Protein AF-A0A7X7D7T8-F1 (afdb_monomer)

Radius of gyration: 15.84 Å; Cα contacts (8 Å, |Δi|>4): 150; chains: 1; bounding box: 49×30×41 Å

Structure (mmCIF, N/CA/C/O backbone):
data_AF-A0A7X7D7T8-F1
#
_entry.id   AF-A0A7X7D7T8-F1
#
loop_
_atom_site.group_PDB
_atom_site.id
_atom_site.type_symbol
_atom_site.label_atom_id
_atom_site.label_alt_id
_atom_site.label_comp_id
_atom_site.label_asym_id
_atom_site.label_entity_id
_atom_site.label_seq_id
_atom_site.pdbx_PDB_ins_code
_atom_site.Cartn_x
_atom_site.Cartn_y
_atom_site.Cartn_z
_atom_site.occupancy
_atom_site.B_iso_or_equiv
_atom_site.auth_seq_id
_atom_site.auth_comp_id
_atom_site.auth_asym_id
_atom_site.auth_atom_id
_atom_site.pdbx_PDB_model_num
ATOM 1 N N . MET A 1 1 ? 5.388 -12.317 9.140 1.00 51.00 1 MET A N 1
ATOM 2 C CA . MET A 1 1 ? 4.675 -12.191 10.441 1.00 51.00 1 MET A CA 1
ATOM 3 C C . MET A 1 1 ? 3.149 -12.333 10.315 1.00 51.00 1 MET A C 1
ATOM 5 O O . MET A 1 1 ? 2.482 -12.326 11.343 1.00 51.00 1 MET A O 1
ATOM 9 N N . ALA A 1 2 ? 2.589 -12.523 9.112 1.00 53.97 2 ALA A N 1
ATOM 10 C CA . ALA A 1 2 ? 1.143 -12.452 8.877 1.00 53.97 2 ALA A CA 1
ATOM 11 C C . ALA A 1 2 ? 0.349 -13.768 9.001 1.00 53.97 2 ALA A C 1
ATOM 13 O O . ALA A 1 2 ? -0.873 -13.726 9.033 1.00 53.97 2 ALA A O 1
ATOM 14 N N . ALA A 1 3 ? 1.001 -14.929 9.143 1.00 56.28 3 ALA A N 1
ATOM 15 C CA . ALA A 1 3 ? 0.345 -16.248 9.106 1.00 56.28 3 ALA A CA 1
ATO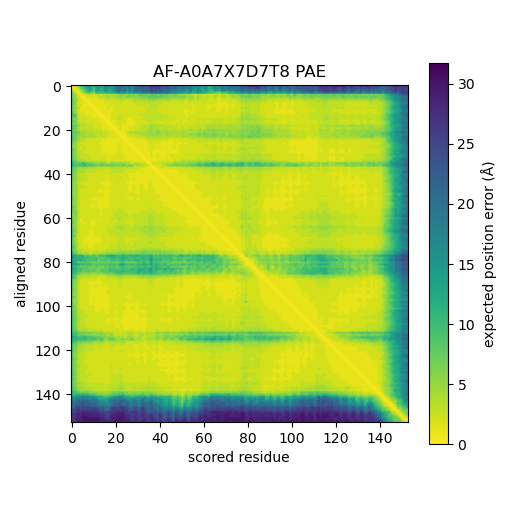M 16 C C . ALA A 1 3 ? -0.670 -16.542 10.243 1.00 56.28 3 ALA A C 1
ATOM 18 O O . ALA A 1 3 ? -1.194 -17.647 10.314 1.00 56.28 3 ALA A O 1
ATOM 19 N N . ALA A 1 4 ? -0.928 -15.585 11.139 1.00 76.81 4 ALA A N 1
ATOM 20 C CA . ALA A 1 4 ? -1.863 -15.711 12.259 1.00 76.81 4 ALA A CA 1
ATOM 21 C C . ALA A 1 4 ? -3.046 -14.724 12.185 1.00 76.81 4 ALA A C 1
ATOM 23 O O . ALA A 1 4 ? -3.731 -14.542 13.190 1.00 76.81 4 ALA A O 1
ATOM 24 N N . LEU A 1 5 ? -3.247 -14.046 11.050 1.00 88.81 5 LEU A N 1
ATOM 25 C CA . LEU A 1 5 ? -4.395 -13.165 10.824 1.00 88.81 5 LEU A CA 1
ATOM 26 C C . LEU A 1 5 ? -5.447 -13.883 9.972 1.00 88.81 5 LEU A C 1
ATOM 28 O O . LEU A 1 5 ? -5.113 -14.519 8.975 1.00 88.81 5 LEU A O 1
ATOM 32 N N . ASP A 1 6 ? -6.703 -13.765 10.390 1.00 86.44 6 ASP A N 1
ATOM 33 C CA . ASP A 1 6 ? -7.892 -14.287 9.714 1.00 86.44 6 ASP A CA 1
ATOM 34 C C . ASP A 1 6 ? -8.817 -13.089 9.426 1.00 86.44 6 ASP A C 1
ATOM 36 O O . ASP A 1 6 ? -8.968 -12.243 10.314 1.00 86.44 6 ASP A O 1
ATOM 40 N N . PRO A 1 7 ? -9.401 -12.947 8.220 1.00 92.75 7 PRO A N 1
ATOM 41 C CA . PRO A 1 7 ? -9.270 -13.802 7.031 1.00 92.75 7 PRO A CA 1
ATOM 42 C C . PRO A 1 7 ? -7.894 -13.753 6.355 1.00 92.75 7 PRO A C 1
ATOM 44 O O . PRO A 1 7 ? -7.117 -12.825 6.553 1.00 92.75 7 PRO A O 1
ATOM 47 N N . VAL A 1 8 ? -7.611 -14.723 5.474 1.00 93.19 8 VAL A N 1
ATOM 48 C CA . VAL A 1 8 ? -6.364 -14.774 4.674 1.00 93.19 8 VAL A CA 1
ATOM 49 C C . VAL A 1 8 ? -6.087 -13.448 3.961 1.00 93.19 8 VAL A C 1
ATOM 51 O O . VAL A 1 8 ? -4.949 -12.989 3.942 1.00 93.19 8 VAL A O 1
ATOM 54 N N . ARG A 1 9 ? -7.128 -12.786 3.441 1.00 94.56 9 ARG A N 1
ATOM 55 C CA . ARG A 1 9 ? -6.993 -11.485 2.778 1.00 94.56 9 ARG A CA 1
ATOM 56 C C . ARG A 1 9 ? -6.387 -10.415 3.693 1.00 94.56 9 ARG A C 1
ATOM 58 O O . ARG A 1 9 ? -5.565 -9.623 3.243 1.00 94.56 9 ARG A O 1
ATOM 65 N N . LEU A 1 10 ? -6.722 -10.425 4.982 1.00 95.75 10 LEU A N 1
ATOM 66 C CA . LEU A 1 10 ? -6.111 -9.531 5.964 1.00 95.75 10 LEU A CA 1
ATOM 67 C C . LEU A 1 10 ? -4.610 -9.812 6.107 1.00 95.75 10 LEU A C 1
ATOM 69 O O . LEU A 1 10 ? -3.803 -8.884 6.100 1.00 95.75 10 LEU A O 1
ATOM 73 N N . ALA A 1 11 ? -4.222 -11.087 6.191 1.00 94.69 11 ALA A N 1
ATOM 74 C CA . ALA A 1 11 ? -2.814 -11.473 6.244 1.00 94.69 11 ALA A CA 1
ATOM 75 C C . ALA A 1 11 ? -2.040 -10.998 4.999 1.00 94.69 11 ALA A C 1
ATOM 77 O O . ALA A 1 11 ? -0.916 -10.516 5.122 1.00 94.69 11 ALA A O 1
ATOM 78 N N . GLU A 1 12 ? -2.650 -11.082 3.815 1.00 94.50 12 GLU A N 1
ATOM 79 C CA . GLU A 1 12 ? -2.055 -10.607 2.562 1.00 94.50 12 GLU A CA 1
ATOM 80 C C . GLU A 1 12 ? -1.822 -9.091 2.547 1.00 94.50 12 GLU A C 1
ATOM 82 O O . GLU A 1 12 ? -0.753 -8.647 2.132 1.00 94.50 12 GLU A O 1
ATOM 87 N N . LEU A 1 13 ? -2.793 -8.297 3.009 1.00 95.25 13 LEU A N 1
ATOM 88 C CA . LEU A 1 13 ? -2.672 -6.834 3.041 1.00 95.25 13 LEU A CA 1
ATOM 89 C C . LEU A 1 13 ? -1.646 -6.341 4.070 1.00 95.25 13 LEU A C 1
ATOM 91 O O . LEU A 1 13 ? -1.084 -5.257 3.902 1.00 95.25 13 LEU A O 1
ATOM 95 N N . VAL A 1 14 ? -1.396 -7.128 5.121 1.00 94.06 14 VAL A N 1
ATOM 96 C CA . VAL A 1 14 ? -0.385 -6.835 6.148 1.00 94.06 14 VAL A CA 1
ATOM 97 C C . VAL A 1 14 ? 1.018 -7.281 5.718 1.00 94.06 14 VAL A C 1
ATOM 99 O O . VAL A 1 14 ? 1.994 -6.652 6.117 1.00 94.06 14 VAL A O 1
ATOM 102 N N . ASP A 1 15 ? 1.143 -8.332 4.901 1.00 93.81 15 ASP A N 1
ATOM 103 C CA . ASP A 1 15 ? 2.419 -8.831 4.346 1.00 93.81 15 ASP A CA 1
ATOM 104 C C . ASP A 1 15 ? 2.636 -8.381 2.896 1.00 93.81 15 ASP A C 1
ATOM 106 O O . ASP A 1 15 ? 3.021 -9.154 2.010 1.00 93.81 15 ASP A O 1
ATOM 110 N N . LEU A 1 16 ? 2.326 -7.111 2.645 1.00 93.19 16 LEU A N 1
ATOM 111 C CA . LEU A 1 16 ? 2.186 -6.555 1.309 1.00 93.19 16 LEU A CA 1
ATOM 112 C C . LEU A 1 16 ? 3.453 -6.758 0.476 1.00 93.19 16 LEU A C 1
ATOM 114 O O . LEU A 1 16 ? 3.385 -7.145 -0.691 1.00 93.19 16 LEU A O 1
ATOM 118 N N . ALA A 1 17 ? 4.626 -6.531 1.052 1.00 95.88 17 ALA A N 1
ATOM 119 C CA . ALA A 1 17 ? 5.853 -6.529 0.277 1.00 95.88 17 ALA A CA 1
ATOM 120 C C . ALA A 1 17 ? 6.417 -7.926 -0.016 1.00 95.88 17 ALA A C 1
ATOM 122 O O . ALA A 1 17 ? 6.960 -8.127 -1.106 1.00 95.88 17 ALA A O 1
ATOM 123 N N . GLU A 1 18 ? 6.310 -8.870 0.931 1.00 95.62 18 GLU A N 1
ATOM 124 C CA . GLU A 1 18 ? 6.914 -10.206 0.806 1.00 95.62 18 GLU A CA 1
ATOM 125 C C . GLU A 1 18 ? 5.965 -11.294 0.313 1.00 95.62 18 GLU A C 1
ATOM 127 O O . GLU A 1 18 ? 6.458 -12.307 -0.191 1.00 95.62 18 GLU A O 1
ATOM 132 N N . ARG A 1 19 ? 4.634 -11.127 0.408 1.00 93.38 19 ARG A N 1
ATOM 133 C CA . ARG A 1 19 ? 3.736 -12.211 -0.010 1.00 93.38 19 ARG A CA 1
ATOM 134 C C . ARG A 1 19 ? 3.987 -12.601 -1.478 1.00 93.38 19 ARG A C 1
ATOM 136 O O . ARG A 1 19 ? 4.099 -11.708 -2.335 1.00 93.38 19 ARG A O 1
ATOM 143 N N . PRO A 1 20 ? 4.038 -13.907 -1.792 1.00 93.62 20 PRO A N 1
ATOM 144 C CA . PRO A 1 20 ? 4.125 -14.370 -3.168 1.00 93.62 20 PRO A CA 1
ATOM 145 C C . PRO A 1 20 ? 2.918 -13.911 -3.995 1.00 93.62 20 PRO A C 1
ATOM 147 O O . PRO A 1 20 ? 1.783 -13.906 -3.513 1.00 93.62 20 PRO A O 1
ATOM 150 N N . ARG A 1 21 ? 3.176 -13.536 -5.247 1.00 93.19 21 ARG A N 1
ATOM 151 C CA . ARG A 1 21 ? 2.181 -13.177 -6.265 1.00 93.19 21 ARG A CA 1
ATOM 152 C C . ARG A 1 21 ? 2.397 -14.051 -7.507 1.00 93.19 21 ARG A C 1
ATOM 154 O O . ARG A 1 21 ? 2.583 -15.260 -7.377 1.00 93.19 21 ARG A O 1
ATOM 161 N N . VAL A 1 22 ? 2.371 -13.449 -8.697 1.00 92.69 22 VAL A N 1
ATOM 162 C CA . VAL A 1 22 ? 2.563 -14.114 -9.994 1.00 92.69 22 VAL A CA 1
ATOM 163 C C . VAL A 1 22 ? 3.904 -14.848 -10.019 1.00 92.69 22 VAL A C 1
ATOM 165 O O . VAL A 1 22 ? 4.931 -14.271 -9.670 1.00 92.69 22 VAL A O 1
ATOM 168 N N . ASP A 1 23 ? 3.881 -16.134 -10.373 1.00 91.94 23 ASP A N 1
ATOM 169 C CA . ASP A 1 23 ? 5.054 -17.018 -10.454 1.00 91.94 23 ASP A CA 1
ATOM 170 C C . ASP A 1 23 ? 5.979 -16.983 -9.224 1.00 91.94 23 ASP A C 1
ATOM 172 O O . ASP A 1 23 ? 7.197 -17.130 -9.321 1.00 91.94 23 ASP A O 1
ATOM 176 N N . GLY A 1 24 ? 5.398 -16.770 -8.039 1.00 93.25 24 GLY A N 1
ATOM 177 C CA . GLY A 1 24 ? 6.135 -16.717 -6.777 1.00 93.25 24 GLY A CA 1
ATOM 178 C C . GLY A 1 24 ? 6.896 -15.410 -6.532 1.00 93.25 24 GLY A C 1
ATOM 179 O O . GLY A 1 24 ? 7.576 -15.294 -5.513 1.00 93.25 24 GLY A O 1
ATOM 180 N N . TRP A 1 25 ? 6.772 -14.411 -7.410 1.00 96.75 25 TRP A N 1
ATOM 181 C CA . TRP A 1 25 ? 7.380 -13.098 -7.214 1.00 96.75 25 TRP A CA 1
ATOM 182 C C . TRP A 1 25 ? 6.682 -12.335 -6.094 1.00 96.75 25 TRP A C 1
ATOM 184 O O . TRP A 1 25 ? 5.465 -12.164 -6.110 1.00 96.75 25 TRP A O 1
ATOM 194 N N . SER A 1 26 ? 7.453 -11.829 -5.134 1.00 97.56 26 SER A N 1
ATOM 195 C CA . SER A 1 26 ? 6.964 -10.819 -4.197 1.00 97.56 26 SER A CA 1
ATOM 196 C C . SER A 1 26 ? 7.031 -9.426 -4.826 1.00 97.56 26 SER A C 1
ATOM 198 O O . SER A 1 26 ? 7.784 -9.197 -5.779 1.00 97.56 26 SER A O 1
ATOM 200 N N . LEU A 1 27 ? 6.277 -8.467 -4.280 1.00 97.56 27 LEU A N 1
ATOM 201 C CA . LEU A 1 27 ? 6.354 -7.078 -4.737 1.00 97.56 27 LEU A CA 1
ATOM 202 C C . LEU A 1 27 ? 7.765 -6.516 -4.537 1.00 97.56 27 LEU A C 1
ATOM 204 O O . LEU A 1 27 ? 8.290 -5.839 -5.416 1.00 97.56 27 LEU A O 1
ATOM 208 N N . ARG A 1 28 ? 8.430 -6.853 -3.427 1.00 97.69 28 ARG A N 1
ATOM 209 C CA . ARG A 1 28 ? 9.817 -6.439 -3.188 1.00 97.69 28 ARG A CA 1
ATOM 210 C C . ARG A 1 28 ? 10.768 -6.990 -4.250 1.00 97.69 28 ARG A C 1
ATOM 212 O O . ARG A 1 28 ? 11.552 -6.222 -4.804 1.00 97.69 28 ARG A O 1
ATOM 219 N N . ALA A 1 29 ? 10.676 -8.280 -4.577 1.00 97.12 29 ALA A N 1
ATOM 220 C CA . ALA A 1 29 ? 11.502 -8.882 -5.624 1.00 97.12 29 ALA A CA 1
ATOM 221 C C . ALA A 1 29 ? 11.244 -8.233 -6.995 1.00 97.12 29 ALA A C 1
ATOM 223 O O . ALA A 1 29 ? 12.186 -7.903 -7.720 1.00 97.12 29 ALA A O 1
ATOM 224 N N . ALA A 1 30 ? 9.974 -7.991 -7.323 1.00 97.31 30 ALA A N 1
ATOM 225 C CA . ALA A 1 30 ? 9.579 -7.348 -8.567 1.00 97.31 30 ALA A CA 1
ATOM 226 C C . ALA A 1 30 ? 10.097 -5.900 -8.650 1.00 97.31 30 ALA A C 1
ATOM 228 O O . ALA A 1 30 ? 10.665 -5.504 -9.669 1.00 97.31 30 ALA A O 1
ATOM 229 N N . LEU A 1 31 ? 10.025 -5.142 -7.549 1.00 97.62 31 LEU A N 1
ATOM 230 C CA . LEU A 1 31 ? 10.573 -3.787 -7.464 1.00 97.62 31 LEU A CA 1
ATOM 231 C C . LEU A 1 31 ? 12.096 -3.752 -7.583 1.00 97.62 31 LEU A C 1
ATOM 233 O O . LEU A 1 31 ? 12.625 -2.835 -8.206 1.00 97.62 31 LEU A O 1
ATOM 237 N N . CYS A 1 32 ? 12.816 -4.755 -7.072 1.00 96.38 32 CYS A N 1
ATOM 238 C CA . CYS A 1 32 ? 14.261 -4.860 -7.297 1.00 96.38 32 CYS A CA 1
ATOM 239 C C . CYS A 1 32 ? 14.607 -4.983 -8.788 1.00 96.38 32 CYS A C 1
ATOM 241 O O . CYS A 1 32 ? 15.600 -4.408 -9.234 1.00 96.38 32 CYS A O 1
ATOM 243 N N . ARG A 1 33 ? 13.792 -5.708 -9.564 1.00 95.69 33 ARG A N 1
ATOM 244 C CA . ARG A 1 33 ? 13.960 -5.809 -11.021 1.00 95.69 33 ARG A CA 1
ATOM 245 C C . ARG A 1 33 ? 13.536 -4.521 -11.731 1.00 95.69 33 ARG A C 1
ATOM 247 O O . ARG A 1 33 ? 14.237 -4.074 -12.633 1.00 95.69 33 ARG A O 1
ATOM 254 N N . TYR A 1 34 ? 12.435 -3.910 -11.303 1.00 96.75 34 TYR A N 1
ATOM 255 C CA . TYR A 1 34 ? 11.930 -2.641 -11.834 1.00 96.75 34 TYR A CA 1
ATOM 256 C C . TYR A 1 34 ? 12.889 -1.460 -11.612 1.00 96.75 34 TYR A C 1
ATOM 258 O O . TYR A 1 34 ? 13.032 -0.601 -12.482 1.00 96.75 34 TYR A O 1
ATOM 266 N N . ALA A 1 35 ? 13.606 -1.441 -10.485 1.00 96.38 35 ALA A N 1
ATOM 267 C CA . ALA A 1 35 ? 14.502 -0.357 -10.081 1.00 96.38 35 ALA A CA 1
ATOM 268 C C . ALA A 1 35 ? 15.644 -0.059 -11.070 1.00 96.38 35 ALA A C 1
ATOM 270 O O . ALA A 1 35 ? 16.340 0.939 -10.915 1.00 96.38 35 ALA A O 1
ATOM 271 N N . GLN A 1 36 ? 15.866 -0.893 -12.088 1.00 91.56 36 GLN A N 1
ATOM 272 C CA . GLN A 1 36 ? 16.835 -0.638 -13.150 1.00 91.56 36 GLN A CA 1
ATOM 273 C C . GLN A 1 36 ? 16.077 -0.368 -14.457 1.00 91.56 36 GLN A C 1
ATOM 275 O O . GLN A 1 36 ? 15.611 -1.320 -15.089 1.00 91.56 36 GLN A O 1
ATOM 280 N N . PRO A 1 37 ? 15.921 0.901 -14.888 1.00 89.56 37 PRO A N 1
ATOM 281 C CA . PRO A 1 37 ? 16.641 2.121 -14.498 1.00 89.56 37 PRO A CA 1
ATOM 282 C C . PRO A 1 37 ? 15.882 3.077 -13.549 1.00 89.56 37 PRO A C 1
ATOM 284 O O . PRO A 1 37 ? 16.243 4.246 -13.507 1.00 89.56 37 PRO A O 1
ATOM 287 N N . GLN A 1 38 ? 14.834 2.639 -12.839 1.00 96.06 38 GLN A N 1
ATOM 288 C CA . GLN A 1 38 ? 13.944 3.512 -12.047 1.00 96.06 38 GLN A CA 1
ATOM 289 C C . GLN A 1 38 ? 14.135 3.413 -10.506 1.00 96.06 38 GLN A C 1
ATOM 291 O O . GLN A 1 38 ? 13.174 3.083 -9.797 1.00 96.06 38 GLN A O 1
ATOM 296 N N . PRO A 1 39 ? 15.333 3.650 -9.928 1.00 96.56 39 PRO A N 1
ATOM 297 C CA . PRO A 1 39 ? 15.566 3.402 -8.505 1.00 96.56 39 PRO A CA 1
ATOM 298 C C . PRO A 1 39 ? 14.804 4.372 -7.594 1.00 96.56 39 PRO A C 1
ATOM 300 O O . PRO A 1 39 ? 14.384 3.972 -6.509 1.00 96.56 39 PRO A O 1
ATOM 303 N N . GLU A 1 40 ? 14.573 5.614 -8.024 1.00 96.69 40 GLU A N 1
ATOM 304 C CA . GLU A 1 40 ? 13.827 6.610 -7.251 1.00 96.69 40 GLU A CA 1
ATOM 305 C C . GLU A 1 40 ? 12.360 6.200 -7.084 1.00 96.69 40 GLU A C 1
ATOM 307 O O . GLU A 1 40 ? 11.851 6.197 -5.963 1.00 96.69 40 GLU A O 1
ATOM 312 N N . ARG A 1 41 ? 11.704 5.768 -8.170 1.00 97.50 41 ARG A N 1
ATOM 313 C CA . ARG A 1 41 ? 10.310 5.291 -8.141 1.00 97.50 41 ARG A CA 1
ATOM 314 C C . ARG A 1 41 ? 10.151 4.056 -7.261 1.00 97.50 41 ARG A C 1
ATOM 316 O O . ARG A 1 41 ? 9.270 4.003 -6.408 1.00 97.50 41 ARG A O 1
ATOM 323 N N . ALA A 1 42 ? 11.049 3.081 -7.422 1.00 97.50 42 ALA A N 1
ATOM 324 C CA . ALA A 1 42 ? 11.056 1.889 -6.578 1.00 97.50 42 ALA A CA 1
ATOM 325 C C . ALA A 1 42 ? 11.254 2.251 -5.096 1.00 97.50 42 ALA A C 1
ATOM 327 O O . ALA A 1 42 ? 10.571 1.716 -4.222 1.00 97.50 42 ALA A O 1
ATOM 328 N N . GLY A 1 43 ? 12.172 3.179 -4.812 1.00 96.06 43 GLY A N 1
ATOM 329 C CA . GLY A 1 43 ? 12.451 3.662 -3.464 1.00 96.06 43 GLY A CA 1
ATOM 330 C C . GLY A 1 43 ? 11.268 4.391 -2.826 1.00 96.06 43 GLY A C 1
ATOM 331 O O . GLY A 1 43 ? 11.007 4.183 -1.638 1.00 96.06 43 GLY A O 1
ATOM 332 N N . ALA A 1 44 ? 10.536 5.199 -3.596 1.00 96.06 44 ALA A N 1
ATOM 333 C CA . ALA A 1 44 ? 9.344 5.900 -3.126 1.00 96.06 44 ALA A CA 1
ATOM 334 C C . ALA A 1 44 ? 8.263 4.904 -2.679 1.00 96.06 44 ALA A C 1
ATOM 336 O O . ALA A 1 44 ? 7.862 4.917 -1.512 1.00 96.06 44 ALA A O 1
ATOM 337 N N . LEU A 1 45 ? 7.896 3.955 -3.546 1.00 97.25 45 LEU A N 1
ATOM 338 C CA . LEU A 1 45 ? 6.884 2.947 -3.225 1.00 97.25 45 LEU A CA 1
ATOM 339 C C . LEU A 1 45 ? 7.302 2.053 -2.043 1.00 97.25 45 LEU A C 1
ATOM 341 O O . LEU A 1 45 ? 6.516 1.832 -1.123 1.00 97.25 45 LEU A O 1
ATOM 345 N N . LEU A 1 46 ? 8.563 1.602 -1.993 1.00 96.19 46 LEU A N 1
ATOM 346 C CA . LEU A 1 46 ? 9.084 0.827 -0.855 1.00 96.19 46 LEU A CA 1
ATOM 347 C C . LEU A 1 46 ? 9.063 1.608 0.464 1.00 96.19 46 LEU A C 1
ATOM 349 O O . LEU A 1 46 ? 8.982 1.010 1.536 1.00 96.19 46 LEU A O 1
ATOM 353 N N . SER A 1 47 ? 9.177 2.934 0.422 1.00 95.12 47 SER A N 1
ATOM 354 C CA . SER A 1 47 ? 9.086 3.769 1.623 1.00 95.12 47 SER A CA 1
ATOM 355 C C . SER A 1 47 ? 7.647 3.864 2.132 1.00 95.12 47 SER A C 1
ATOM 357 O O . SER A 1 47 ? 7.430 3.761 3.337 1.00 95.12 47 SER A O 1
ATOM 359 N N . LEU A 1 48 ? 6.661 3.971 1.236 1.00 95.94 48 LEU A N 1
ATOM 360 C CA . LEU A 1 48 ? 5.238 3.954 1.600 1.00 95.94 48 LEU A CA 1
ATOM 361 C C . LEU A 1 48 ? 4.831 2.614 2.216 1.00 95.94 48 LEU A C 1
ATOM 363 O O . LEU A 1 48 ? 4.260 2.582 3.303 1.00 95.94 48 LEU A O 1
ATOM 367 N N . ILE A 1 49 ? 5.217 1.513 1.571 1.00 96.19 49 ILE A N 1
ATOM 368 C CA . ILE A 1 49 ? 5.008 0.151 2.072 1.00 96.19 49 ILE A CA 1
ATOM 369 C C . ILE A 1 49 ? 5.564 0.002 3.494 1.00 96.19 49 ILE A C 1
ATOM 371 O O . ILE A 1 49 ? 4.869 -0.492 4.376 1.00 96.19 49 ILE A O 1
ATOM 375 N N . ARG A 1 50 ? 6.791 0.476 3.750 1.00 94.56 50 ARG A N 1
ATOM 376 C CA . ARG A 1 50 ? 7.404 0.412 5.087 1.00 94.56 50 ARG A CA 1
ATOM 377 C C . ARG A 1 50 ? 6.632 1.213 6.134 1.00 94.56 50 ARG A C 1
ATOM 379 O O . ARG A 1 50 ? 6.482 0.724 7.250 1.00 94.56 50 ARG A O 1
ATOM 386 N N . ARG A 1 51 ? 6.129 2.408 5.793 1.00 94.81 51 ARG A N 1
ATOM 387 C CA . ARG A 1 51 ? 5.263 3.203 6.690 1.00 94.81 51 ARG A CA 1
ATOM 388 C C . ARG A 1 51 ? 4.011 2.408 7.067 1.00 94.81 51 ARG A C 1
ATOM 390 O O . ARG A 1 51 ? 3.715 2.276 8.249 1.00 94.81 51 ARG A O 1
ATOM 397 N N . ILE A 1 52 ? 3.336 1.831 6.073 1.00 95.88 52 ILE A N 1
ATOM 398 C CA . ILE A 1 52 ? 2.109 1.044 6.253 1.00 95.88 52 ILE A CA 1
ATOM 399 C C . ILE A 1 52 ? 2.368 -0.201 7.114 1.00 95.88 52 ILE A C 1
ATOM 401 O O . ILE A 1 52 ? 1.710 -0.393 8.137 1.00 95.88 52 ILE A O 1
ATOM 405 N N . GLU A 1 53 ? 3.357 -1.022 6.747 1.00 95.31 53 GLU A N 1
ATOM 406 C CA . GLU A 1 53 ? 3.703 -2.253 7.470 1.00 95.31 53 GLU A CA 1
ATOM 407 C C . GLU A 1 53 ? 4.121 -1.95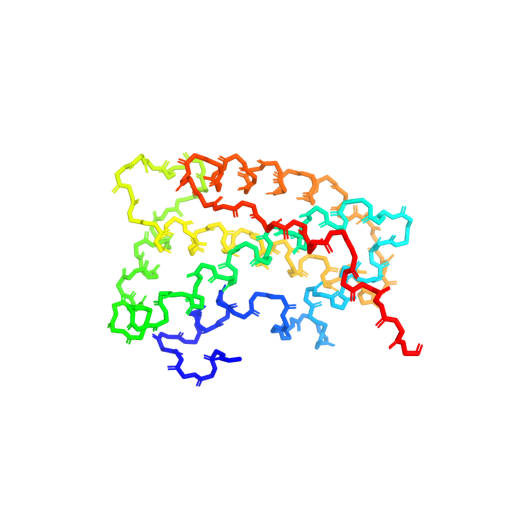4 8.921 1.00 95.31 53 GLU A C 1
ATOM 409 O O . GLU A 1 53 ? 3.736 -2.680 9.842 1.00 95.31 53 GLU A O 1
ATOM 414 N N . ALA A 1 54 ? 4.849 -0.855 9.158 1.00 94.00 54 ALA A N 1
ATOM 415 C CA . ALA A 1 54 ? 5.198 -0.414 10.506 1.00 94.00 54 ALA A CA 1
ATOM 416 C C . ALA A 1 54 ? 3.958 -0.028 11.327 1.00 94.00 54 ALA A C 1
ATOM 418 O O . ALA A 1 54 ? 3.870 -0.395 12.502 1.00 94.00 54 ALA A O 1
ATOM 419 N N . THR A 1 55 ? 2.988 0.671 10.733 1.00 95.56 55 THR A N 1
ATOM 420 C CA . THR A 1 55 ? 1.737 1.012 11.421 1.00 95.56 55 THR A CA 1
ATOM 421 C C . THR A 1 55 ? 0.890 -0.226 11.707 1.00 95.56 55 THR A C 1
ATOM 423 O O . THR A 1 55 ? 0.371 -0.353 12.816 1.00 95.56 55 THR A O 1
ATOM 426 N N . PHE A 1 56 ? 0.802 -1.195 10.792 1.00 95.69 56 PHE A N 1
ATOM 427 C CA . PHE A 1 56 ? 0.139 -2.469 11.091 1.00 95.69 56 PHE A CA 1
ATOM 428 C C . PHE A 1 56 ? 0.832 -3.234 12.218 1.00 95.69 56 PHE A C 1
ATOM 430 O O . PHE A 1 56 ? 0.163 -3.746 13.115 1.00 95.69 56 PHE A O 1
ATOM 437 N N . ALA A 1 57 ? 2.166 -3.275 12.227 1.00 93.44 57 ALA A N 1
ATOM 438 C CA . ALA A 1 57 ? 2.920 -3.939 13.284 1.00 93.44 57 ALA A CA 1
ATOM 439 C C . ALA A 1 57 ? 2.647 -3.327 14.671 1.00 93.44 57 ALA A C 1
ATOM 441 O O . ALA A 1 57 ? 2.531 -4.064 15.651 1.00 93.44 57 ALA A O 1
ATOM 442 N N . GLN A 1 58 ? 2.492 -2.001 14.754 1.00 95.12 58 GLN A N 1
ATOM 443 C CA . GLN A 1 58 ? 2.139 -1.296 15.994 1.00 95.12 58 GLN A CA 1
ATOM 444 C C . GLN A 1 58 ? 0.722 -1.626 16.487 1.00 95.12 58 GLN A C 1
ATOM 446 O O . GLN A 1 58 ? 0.486 -1.625 17.693 1.00 95.12 58 GLN A O 1
ATOM 451 N N . ASN A 1 59 ? -0.196 -1.960 15.577 1.00 95.69 59 ASN A N 1
ATOM 452 C CA . ASN A 1 59 ? -1.611 -2.207 15.870 1.00 95.69 59 ASN A CA 1
ATOM 453 C C . ASN A 1 59 ? -2.005 -3.690 15.734 1.00 95.69 59 ASN A C 1
ATOM 455 O O . ASN A 1 59 ? -3.174 -4.032 15.570 1.00 95.69 59 ASN A O 1
ATOM 459 N N . LEU A 1 60 ? -1.037 -4.608 15.826 1.00 94.31 60 LEU A N 1
ATOM 460 C CA . LEU A 1 60 ? -1.259 -6.034 15.568 1.00 94.31 60 LEU A CA 1
ATOM 461 C C . LEU A 1 60 ? -2.294 -6.686 16.503 1.00 94.31 60 LEU A C 1
ATOM 463 O O . LEU A 1 60 ? -2.939 -7.657 16.117 1.00 94.31 60 LEU A O 1
ATOM 467 N N . ALA A 1 61 ? -2.442 -6.191 17.734 1.00 94.94 61 ALA A N 1
ATOM 468 C CA . ALA A 1 61 ? -3.448 -6.700 18.667 1.00 94.94 61 ALA A CA 1
ATOM 469 C C . ALA A 1 61 ? -4.879 -6.389 18.194 1.00 94.94 61 ALA A C 1
ATOM 471 O O . ALA A 1 61 ? -5.724 -7.279 18.207 1.00 94.94 61 ALA A O 1
ATOM 472 N N . GLU A 1 62 ? -5.116 -5.165 17.720 1.00 96.06 62 GLU A N 1
ATOM 473 C CA . GLU A 1 62 ? -6.400 -4.734 17.159 1.00 96.06 62 GLU A CA 1
ATOM 474 C C . GLU A 1 62 ? -6.697 -5.480 15.857 1.00 96.06 62 GLU A C 1
ATOM 476 O O . GLU A 1 62 ? -7.767 -6.057 15.714 1.00 96.06 62 GLU A O 1
ATOM 481 N N . LEU A 1 63 ? -5.705 -5.622 14.968 1.00 95.69 63 LEU A N 1
ATOM 482 C CA . LEU A 1 63 ? -5.841 -6.418 13.740 1.00 95.69 63 LEU A CA 1
ATOM 483 C C . LEU A 1 63 ? -6.223 -7.883 14.006 1.00 95.69 63 LEU A C 1
ATOM 485 O O . LEU A 1 63 ? -6.885 -8.500 13.181 1.00 95.69 63 LEU A O 1
ATOM 489 N N . ARG A 1 64 ? -5.809 -8.463 15.138 1.00 94.62 64 ARG A N 1
ATOM 490 C CA . ARG A 1 64 ? -6.190 -9.835 15.519 1.00 94.62 64 ARG A CA 1
ATOM 491 C C . ARG A 1 64 ? -7.598 -9.931 16.093 1.00 94.62 64 ARG A C 1
ATOM 493 O O . ARG A 1 64 ? -8.215 -10.980 15.953 1.00 94.62 64 ARG A O 1
ATOM 500 N N . SER A 1 65 ? -8.053 -8.893 16.788 1.00 95.19 65 SER A N 1
ATOM 501 C CA . SER A 1 65 ? -9.373 -8.859 17.424 1.00 95.19 65 SER A CA 1
ATOM 502 C C . SER A 1 65 ? -10.453 -8.473 16.419 1.00 95.19 65 SER A C 1
ATOM 504 O O . SER A 1 65 ? -11.415 -9.209 16.221 1.00 95.19 65 SER A O 1
ATOM 506 N N . ASP A 1 66 ? -10.243 -7.343 15.749 1.00 96.75 66 ASP A N 1
ATOM 507 C CA . ASP A 1 66 ? -11.273 -6.616 15.005 1.00 96.75 66 ASP A CA 1
ATOM 508 C C . ASP A 1 66 ? -11.002 -6.649 13.489 1.00 96.75 66 ASP A C 1
ATOM 510 O O . ASP A 1 66 ? -11.753 -6.099 12.685 1.00 96.75 66 ASP A O 1
ATOM 514 N N . GLY A 1 67 ? -9.927 -7.331 13.079 1.00 95.38 67 GLY A N 1
ATOM 515 C CA . GLY A 1 67 ? -9.446 -7.429 11.703 1.00 95.38 67 GLY A CA 1
ATOM 516 C C . GLY A 1 67 ? -10.505 -7.764 10.651 1.00 95.38 67 GLY A C 1
ATOM 517 O O . GLY A 1 67 ? -10.549 -7.062 9.642 1.00 95.38 67 GLY A O 1
ATOM 518 N N . PRO A 1 68 ? -11.368 -8.781 10.846 1.00 96.12 68 PRO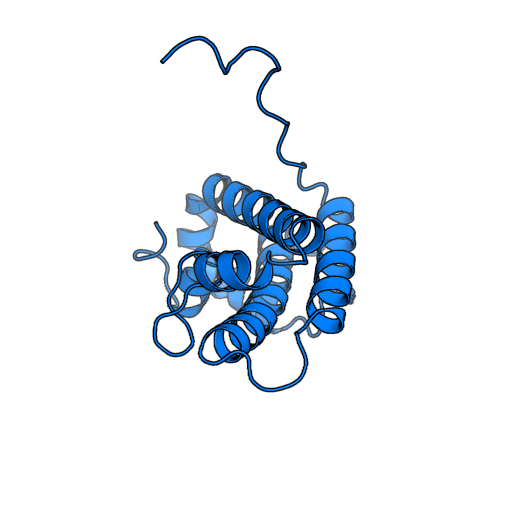 A N 1
ATOM 519 C CA . PRO A 1 68 ? -12.425 -9.100 9.886 1.00 96.12 68 PRO A CA 1
ATOM 520 C C . PRO A 1 68 ? -13.397 -7.937 9.634 1.00 96.12 68 PRO A C 1
ATOM 522 O O . PRO A 1 68 ? -13.748 -7.665 8.486 1.00 96.12 68 PRO A O 1
ATOM 525 N N . ASP A 1 69 ? -13.801 -7.218 10.685 1.00 97.12 69 ASP A N 1
ATOM 526 C CA . ASP A 1 69 ? -14.727 -6.087 10.572 1.00 97.12 69 ASP A CA 1
ATOM 527 C C . ASP A 1 69 ? -14.053 -4.845 9.987 1.00 97.12 69 ASP A C 1
ATOM 529 O O . ASP A 1 69 ? -14.679 -4.107 9.219 1.00 97.12 69 ASP A O 1
ATOM 533 N N . LEU A 1 70 ? -12.783 -4.612 10.328 1.00 96.50 70 LEU A N 1
ATOM 534 C CA . LEU A 1 70 ? -11.964 -3.557 9.730 1.00 96.50 70 LEU A CA 1
ATOM 535 C C . LEU A 1 70 ? -11.758 -3.808 8.231 1.00 96.50 70 LEU A C 1
ATOM 537 O O . LEU A 1 70 ? -11.916 -2.889 7.429 1.00 96.50 70 LEU A O 1
ATOM 541 N N . LEU A 1 71 ? -11.470 -5.055 7.847 1.00 96.50 71 LEU A N 1
ATOM 542 C CA . LEU A 1 71 ? -11.293 -5.440 6.450 1.00 96.50 71 LEU A CA 1
ATOM 543 C C . LEU A 1 71 ? -12.578 -5.236 5.653 1.00 96.50 71 LEU A C 1
ATOM 545 O O . LEU A 1 71 ? -12.534 -4.614 4.599 1.00 96.50 71 LEU A O 1
ATOM 549 N N . ARG A 1 72 ? -13.723 -5.698 6.167 1.00 96.00 72 ARG A N 1
ATOM 550 C CA . ARG A 1 72 ? -15.013 -5.517 5.491 1.00 96.00 72 ARG A CA 1
ATOM 551 C C . ARG A 1 72 ? -15.309 -4.037 5.233 1.00 96.00 72 ARG A C 1
ATOM 553 O O . ARG A 1 72 ? -15.718 -3.675 4.140 1.00 96.00 72 ARG A O 1
ATOM 560 N N . GLN A 1 73 ? -15.067 -3.176 6.223 1.00 95.12 73 GLN A N 1
ATOM 561 C CA . GLN A 1 73 ? -15.227 -1.727 6.054 1.00 95.12 73 GLN A CA 1
ATOM 562 C C . GLN A 1 73 ? -14.272 -1.154 5.005 1.00 95.12 73 GLN A C 1
ATOM 564 O O . GLN A 1 73 ? -14.652 -0.245 4.276 1.00 95.12 73 GLN A O 1
ATOM 569 N N . ALA A 1 74 ? -13.044 -1.668 4.925 1.00 94.56 74 ALA A N 1
ATOM 570 C CA . ALA A 1 74 ? -12.075 -1.224 3.931 1.00 94.56 74 ALA A CA 1
ATOM 571 C C . ALA A 1 74 ? -12.476 -1.656 2.514 1.00 94.56 74 ALA A C 1
ATOM 573 O O . ALA A 1 74 ? -12.303 -0.887 1.575 1.00 94.56 74 ALA A O 1
ATOM 574 N N . GLU A 1 75 ? -13.041 -2.854 2.362 1.00 92.56 75 GLU A N 1
ATOM 575 C CA . GLU A 1 75 ? -13.562 -3.371 1.089 1.00 92.56 75 GLU A CA 1
ATOM 576 C C . GLU A 1 75 ? -14.825 -2.631 0.615 1.00 92.56 75 GLU A C 1
ATOM 578 O O . GLU A 1 75 ? -15.092 -2.585 -0.585 1.00 92.56 75 GLU A O 1
ATOM 583 N N . ASP A 1 76 ? -15.572 -2.009 1.533 1.00 90.94 76 ASP A N 1
ATOM 584 C CA . ASP A 1 76 ? -16.709 -1.140 1.207 1.00 90.94 76 ASP A CA 1
ATOM 585 C C . ASP A 1 76 ? -16.260 0.227 0.621 1.00 90.94 76 ASP A C 1
ATOM 587 O O . ASP A 1 76 ? -17.076 0.945 0.030 1.00 90.94 76 ASP A O 1
ATOM 591 N N . LEU A 1 77 ? -14.974 0.597 0.741 1.00 88.25 77 LEU A N 1
ATOM 592 C CA . LEU A 1 77 ? -14.407 1.808 0.132 1.00 88.25 77 LEU A CA 1
ATOM 593 C C . LEU A 1 77 ? -14.052 1.561 -1.337 1.00 88.25 77 LEU A C 1
ATOM 595 O O . LEU A 1 77 ? -13.374 0.593 -1.673 1.00 88.25 77 LEU A O 1
ATOM 599 N N . ARG A 1 78 ? -14.486 2.457 -2.237 1.00 75.56 78 ARG A N 1
ATOM 600 C CA . ARG A 1 78 ? -14.263 2.284 -3.686 1.00 75.56 78 ARG A CA 1
ATOM 601 C C . ARG A 1 78 ? -12.905 2.810 -4.142 1.00 75.56 78 ARG A C 1
ATOM 603 O O . ARG A 1 78 ? -12.390 2.335 -5.150 1.00 75.56 78 ARG A O 1
ATOM 610 N N . SER A 1 79 ? -12.338 3.774 -3.422 1.00 72.25 79 SER A N 1
ATOM 611 C CA . SER A 1 79 ? -11.023 4.358 -3.688 1.00 72.25 79 SER A CA 1
ATOM 612 C C . SER A 1 79 ? -10.407 4.929 -2.403 1.00 72.25 79 SER A C 1
ATOM 614 O O . SER A 1 79 ? -11.149 5.367 -1.521 1.00 72.25 79 SER A O 1
ATOM 616 N N . PRO A 1 80 ? -9.069 5.020 -2.287 1.00 71.25 80 PRO A N 1
ATOM 617 C CA . PRO A 1 80 ? -8.418 5.815 -1.243 1.00 71.25 80 PRO A CA 1
ATOM 618 C C . PRO A 1 80 ? -8.858 7.289 -1.210 1.00 71.25 80 PRO A C 1
ATOM 620 O O . PRO A 1 80 ? -8.780 7.936 -0.165 1.00 71.25 80 PRO A O 1
ATOM 623 N N . GLU A 1 81 ? -9.358 7.826 -2.326 1.00 76.31 81 GLU A N 1
ATOM 624 C CA . GLU A 1 81 ? -9.968 9.162 -2.380 1.00 76.31 81 GLU A CA 1
ATOM 625 C C . GLU A 1 81 ? -11.264 9.258 -1.556 1.00 76.31 81 GLU A C 1
ATOM 627 O O . GLU A 1 81 ? -11.574 10.325 -1.028 1.00 76.31 81 GLU A O 1
ATOM 632 N N . ASP A 1 82 ? -11.985 8.143 -1.382 1.00 77.81 82 ASP A N 1
ATOM 633 C CA . ASP A 1 82 ? -13.215 8.071 -0.583 1.00 77.81 82 ASP A CA 1
ATOM 634 C C . ASP A 1 82 ? -12.942 8.024 0.926 1.00 77.81 82 ASP A C 1
ATOM 636 O O . ASP A 1 82 ? -13.880 8.061 1.725 1.00 77.81 82 ASP A O 1
ATOM 640 N N . ILE A 1 83 ? -11.674 7.919 1.343 1.00 82.19 83 ILE A N 1
ATOM 641 C CA . ILE A 1 83 ? -11.316 7.950 2.760 1.00 82.19 83 ILE A CA 1
ATOM 642 C C . ILE A 1 83 ? -11.744 9.320 3.293 1.00 82.19 83 ILE A C 1
ATOM 644 O O . ILE A 1 83 ? -11.174 10.339 2.921 1.00 82.19 83 ILE A O 1
ATOM 648 N N . ALA A 1 84 ? -12.771 9.375 4.129 1.00 80.75 84 ALA A N 1
ATOM 649 C CA . ALA A 1 84 ? -13.151 10.585 4.847 1.00 80.75 84 ALA A CA 1
ATOM 650 C C . ALA A 1 84 ? -12.303 10.739 6.123 1.00 80.75 84 ALA A C 1
ATOM 652 O O . ALA A 1 84 ? -11.665 9.788 6.576 1.00 80.75 84 ALA A O 1
ATOM 653 N N . ASP A 1 85 ? -12.280 11.942 6.702 1.00 80.81 85 ASP A N 1
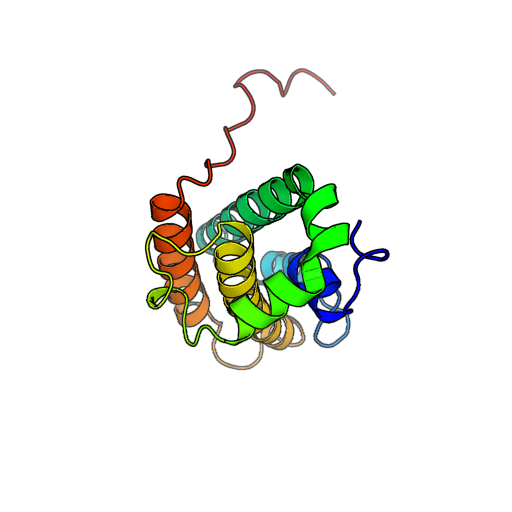ATOM 654 C CA . ASP A 1 85 ? -11.441 12.250 7.873 1.00 80.81 85 ASP A CA 1
ATOM 655 C C . ASP A 1 85 ? -11.866 11.484 9.144 1.00 80.81 85 ASP A C 1
ATOM 657 O O . ASP A 1 85 ? -11.098 11.390 10.098 1.00 80.81 85 ASP A O 1
ATOM 661 N N . ASP A 1 86 ? -13.082 10.933 9.166 1.00 86.31 86 ASP A N 1
ATOM 662 C CA . ASP A 1 86 ? -13.647 10.138 10.258 1.00 86.31 86 ASP A CA 1
ATOM 663 C C . ASP A 1 86 ? -13.467 8.620 10.081 1.00 86.31 86 ASP A C 1
ATOM 665 O O . ASP A 1 86 ? -13.833 7.852 10.975 1.00 86.31 86 ASP A O 1
ATOM 669 N N . ILE A 1 87 ? -12.878 8.169 8.968 1.00 90.19 87 ILE A N 1
ATOM 670 C CA . ILE A 1 87 ? -12.608 6.745 8.753 1.00 90.19 87 ILE A CA 1
ATOM 671 C C . ILE A 1 87 ? -11.511 6.260 9.712 1.00 90.19 87 ILE A C 1
ATOM 673 O O . ILE A 1 87 ? -10.456 6.894 9.816 1.00 90.19 87 ILE A O 1
ATOM 677 N N . PRO A 1 88 ? -11.701 5.107 10.388 1.00 94.12 88 PRO A N 1
ATOM 678 C CA . PRO A 1 88 ? -10.677 4.545 11.259 1.00 94.12 88 PRO A CA 1
ATOM 679 C C . PRO A 1 88 ? -9.354 4.316 10.522 1.00 94.12 88 PRO A C 1
ATOM 681 O O . PRO A 1 88 ? -9.329 3.797 9.405 1.00 94.12 88 PRO A O 1
ATOM 684 N N . LEU A 1 89 ? -8.236 4.626 11.184 1.00 95.19 89 LEU A N 1
ATOM 685 C CA . LEU A 1 89 ? -6.895 4.536 10.597 1.00 95.19 89 LEU A CA 1
ATOM 686 C C . LEU A 1 89 ? -6.625 3.178 9.931 1.00 95.19 89 LEU A C 1
ATOM 688 O O . LEU A 1 89 ? -6.136 3.134 8.806 1.00 95.19 89 LEU A O 1
ATOM 692 N N . LEU A 1 90 ? -6.946 2.069 10.603 1.00 96.56 90 LEU A N 1
ATOM 693 C CA . LEU A 1 90 ? -6.680 0.729 10.070 1.00 96.56 90 LEU A CA 1
ATOM 694 C C . LEU A 1 90 ? -7.552 0.389 8.855 1.00 96.56 90 LEU A C 1
ATOM 696 O O . LEU A 1 90 ? -7.064 -0.280 7.950 1.00 96.56 90 LEU A O 1
ATOM 700 N N . VAL A 1 91 ? -8.787 0.895 8.795 1.00 96.44 91 VAL A N 1
ATOM 701 C CA . VAL A 1 91 ? -9.666 0.758 7.621 1.00 96.44 91 VAL A CA 1
ATOM 702 C C . VAL A 1 91 ? -9.054 1.499 6.432 1.00 96.44 91 VAL A C 1
ATOM 704 O O . VAL A 1 91 ? -8.878 0.926 5.357 1.00 96.44 91 VAL A O 1
ATOM 707 N N . ALA A 1 92 ? -8.647 2.752 6.648 1.00 95.62 92 ALA A N 1
ATOM 708 C CA . ALA A 1 92 ? -8.002 3.568 5.627 1.00 95.62 92 ALA A CA 1
ATOM 709 C C . ALA A 1 92 ? -6.691 2.931 5.119 1.00 95.62 92 ALA A C 1
ATOM 711 O O . ALA A 1 92 ? -6.456 2.863 3.914 1.00 95.62 92 ALA A O 1
ATOM 712 N N . LEU A 1 93 ? -5.859 2.399 6.022 1.00 96.19 93 LEU A N 1
ATOM 713 C CA . LEU A 1 93 ? -4.621 1.705 5.661 1.00 96.19 93 LEU A CA 1
ATOM 714 C C . LEU A 1 93 ? -4.862 0.416 4.875 1.00 96.19 93 LEU A C 1
ATOM 716 O O . LEU A 1 93 ? -4.110 0.138 3.946 1.00 96.19 93 LEU A O 1
ATOM 720 N N . MET A 1 94 ? -5.894 -0.363 5.206 1.00 96.44 94 MET A N 1
ATOM 721 C CA . MET A 1 94 ? -6.243 -1.562 4.440 1.00 96.44 94 MET A CA 1
ATOM 722 C C . MET A 1 94 ? -6.689 -1.217 3.016 1.00 96.44 94 MET A C 1
ATOM 724 O O . MET A 1 94 ? -6.274 -1.900 2.081 1.00 96.44 94 MET A O 1
ATOM 728 N N . ALA A 1 95 ? -7.458 -0.140 2.835 1.00 95.75 95 ALA A N 1
ATOM 729 C CA . ALA A 1 95 ? -7.859 0.327 1.508 1.00 95.75 95 ALA A CA 1
ATOM 730 C C . ALA A 1 95 ? -6.648 0.774 0.665 1.00 95.75 95 ALA A C 1
ATOM 732 O O . ALA A 1 95 ? -6.512 0.368 -0.489 1.00 95.75 95 ALA A O 1
ATOM 733 N N . ILE A 1 96 ? -5.710 1.523 1.259 1.00 96.00 96 ILE A N 1
ATOM 734 C CA . ILE A 1 96 ? -4.453 1.916 0.595 1.00 96.00 96 ILE A CA 1
ATOM 735 C C . ILE A 1 96 ? -3.599 0.680 0.265 1.00 96.00 96 ILE A C 1
ATOM 737 O O . ILE A 1 96 ? -3.086 0.549 -0.846 1.00 96.00 96 ILE A O 1
ATOM 741 N N . SER A 1 97 ? -3.470 -0.267 1.202 1.00 96.44 97 SER A N 1
ATOM 742 C CA . SER A 1 97 ? -2.778 -1.535 0.955 1.00 96.44 97 SER A CA 1
ATOM 743 C C . SER A 1 97 ? -3.403 -2.312 -0.194 1.00 96.44 97 SER A C 1
ATOM 745 O O . SER A 1 97 ? -2.665 -2.911 -0.966 1.00 96.44 97 SER A O 1
ATOM 747 N N . ALA A 1 98 ? -4.731 -2.322 -0.326 1.00 95.38 98 ALA A N 1
ATOM 748 C CA . ALA A 1 98 ? -5.415 -3.035 -1.398 1.00 95.38 98 ALA A CA 1
ATOM 749 C C . ALA A 1 98 ? -5.100 -2.445 -2.784 1.00 95.38 98 ALA A C 1
ATOM 751 O O . ALA A 1 98 ? -4.879 -3.206 -3.727 1.00 95.38 98 ALA A O 1
ATOM 752 N N . GLU A 1 99 ? -5.004 -1.118 -2.901 1.00 95.81 99 GLU A N 1
ATOM 753 C CA . GLU A 1 99 ? -4.575 -0.446 -4.136 1.00 95.81 99 GLU A CA 1
ATOM 754 C C . GLU A 1 99 ? -3.124 -0.810 -4.496 1.00 95.81 99 GLU A C 1
ATOM 756 O O . GLU A 1 99 ? -2.841 -1.254 -5.614 1.00 95.81 99 GLU A O 1
ATOM 761 N N . ILE A 1 100 ? -2.203 -0.716 -3.529 1.00 96.81 100 ILE A N 1
ATOM 762 C CA . ILE A 1 100 ? -0.799 -1.107 -3.735 1.00 96.81 100 ILE A CA 1
ATOM 763 C C . ILE A 1 100 ? -0.687 -2.608 -4.035 1.00 96.81 100 ILE A C 1
ATOM 765 O O . ILE A 1 100 ? 0.175 -3.031 -4.803 1.00 96.81 100 ILE A O 1
ATOM 769 N N . ASP A 1 101 ? -1.551 -3.437 -3.456 1.00 96.12 101 ASP A N 1
ATOM 770 C CA . ASP A 1 101 ? -1.563 -4.876 -3.685 1.00 96.12 101 ASP A CA 1
ATOM 771 C C . ASP A 1 101 ? -1.961 -5.231 -5.123 1.00 96.12 101 ASP A C 1
ATOM 773 O O . ASP A 1 101 ? -1.332 -6.095 -5.751 1.00 96.12 101 ASP A O 1
ATOM 777 N N . ALA A 1 102 ? -2.955 -4.522 -5.666 1.00 95.31 102 ALA A N 1
ATOM 778 C CA . ALA A 1 102 ? -3.349 -4.623 -7.065 1.00 95.31 102 ALA A CA 1
ATOM 779 C C . ALA A 1 102 ? -2.202 -4.185 -7.991 1.00 95.31 102 ALA A C 1
ATOM 781 O O . ALA A 1 102 ? -1.822 -4.936 -8.895 1.00 95.31 102 ALA A O 1
ATOM 782 N N . LEU A 1 103 ? -1.567 -3.040 -7.705 1.00 96.69 103 LEU A N 1
ATOM 783 C CA . LEU A 1 103 ? -0.354 -2.613 -8.408 1.00 96.69 103 LEU A CA 1
ATOM 784 C C . LEU A 1 103 ? 0.743 -3.678 -8.325 1.00 96.69 103 LEU A C 1
ATOM 786 O O . LEU A 1 103 ? 1.409 -3.971 -9.317 1.00 96.69 103 LEU A O 1
ATOM 790 N N . GLY A 1 104 ? 0.925 -4.290 -7.157 1.00 96.50 104 GLY A N 1
ATOM 791 C CA . GLY A 1 104 ? 1.971 -5.275 -6.949 1.00 96.50 104 GLY A CA 1
ATOM 792 C C . GLY A 1 104 ? 1.789 -6.535 -7.786 1.00 96.50 104 GLY A C 1
ATOM 793 O O . GLY A 1 104 ? 2.780 -7.142 -8.184 1.00 96.50 104 GLY A O 1
ATOM 794 N N . THR A 1 105 ? 0.548 -6.894 -8.117 1.00 95.50 105 THR A N 1
ATOM 795 C CA . THR A 1 105 ? 0.257 -7.969 -9.076 1.00 95.50 105 THR A CA 1
ATOM 796 C C . THR A 1 105 ? 0.713 -7.586 -10.484 1.00 95.50 105 THR A C 1
ATOM 798 O O . THR A 1 105 ? 1.374 -8.388 -11.140 1.00 95.50 105 THR A O 1
ATOM 801 N N . ASN A 1 106 ? 0.461 -6.346 -10.914 1.00 95.44 106 ASN A N 1
ATOM 802 C CA . ASN A 1 106 ? 0.895 -5.841 -12.222 1.00 95.44 106 ASN A CA 1
ATOM 803 C C . ASN A 1 106 ? 2.425 -5.753 -12.322 1.00 95.44 106 ASN A C 1
ATOM 805 O O . ASN A 1 106 ? 3.015 -6.189 -13.308 1.00 95.44 106 ASN A O 1
ATOM 809 N N . VAL A 1 107 ? 3.081 -5.233 -11.280 1.00 96.69 107 VAL A N 1
ATOM 810 C CA . VAL A 1 107 ? 4.546 -5.117 -11.225 1.00 96.69 107 VAL A CA 1
ATOM 811 C C . VAL A 1 107 ? 5.200 -6.497 -11.176 1.00 96.69 107 VAL A C 1
ATOM 813 O O . VAL A 1 107 ? 6.213 -6.705 -11.840 1.00 96.69 107 VAL A O 1
ATOM 816 N N . ALA A 1 108 ? 4.623 -7.452 -10.438 1.00 96.62 108 ALA A N 1
ATOM 817 C CA . ALA A 1 108 ? 5.091 -8.835 -10.424 1.00 96.62 108 ALA A CA 1
ATOM 818 C C . ALA A 1 108 ? 4.938 -9.504 -11.794 1.00 96.62 108 ALA A C 1
ATOM 820 O O . ALA A 1 108 ? 5.905 -10.094 -12.264 1.00 96.62 108 ALA A O 1
ATOM 821 N N . ALA A 1 109 ? 3.781 -9.362 -12.451 1.00 95.38 109 ALA A N 1
ATOM 822 C CA . ALA A 1 109 ? 3.549 -9.900 -13.792 1.00 95.38 109 ALA A CA 1
ATOM 823 C C . ALA A 1 109 ? 4.574 -9.359 -14.798 1.00 95.38 109 ALA A C 1
ATOM 825 O O . ALA A 1 109 ? 5.277 -10.142 -15.427 1.00 95.38 109 ALA A O 1
ATOM 826 N N . TRP A 1 110 ? 4.750 -8.033 -14.856 1.00 96.44 110 TRP A N 1
ATOM 827 C CA . TRP A 1 110 ? 5.787 -7.416 -15.687 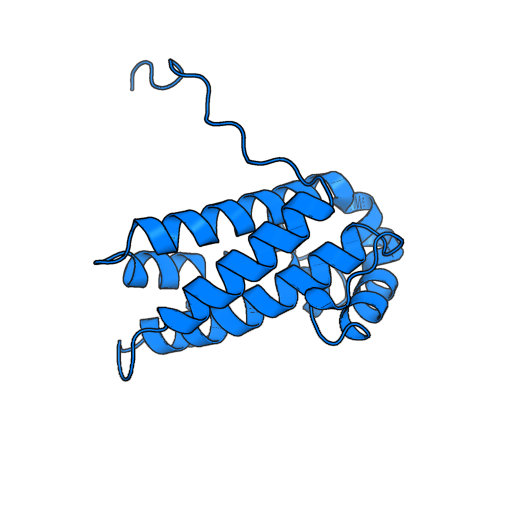1.00 96.44 110 TRP A CA 1
ATOM 828 C C . TRP A 1 110 ? 7.190 -7.904 -15.307 1.00 96.44 110 TRP A C 1
ATOM 830 O O . TRP A 1 110 ? 8.042 -8.107 -16.164 1.00 96.44 110 TRP A O 1
ATOM 840 N N . ALA A 1 111 ? 7.475 -8.103 -14.020 1.00 95.88 111 ALA A N 1
ATOM 841 C CA . ALA A 1 111 ? 8.800 -8.523 -13.598 1.00 95.88 111 ALA A CA 1
ATOM 842 C C . ALA A 1 111 ? 9.158 -9.936 -14.075 1.00 95.88 111 ALA A C 1
ATOM 844 O O . ALA A 1 111 ? 10.350 -10.177 -14.256 1.00 95.88 111 ALA A O 1
ATOM 845 N N . VAL A 1 112 ? 8.202 -10.849 -14.286 1.00 95.56 112 VAL A N 1
ATOM 846 C CA . VAL A 1 112 ? 8.477 -12.239 -14.702 1.00 95.56 112 VAL A CA 1
ATOM 847 C C . VAL A 1 112 ? 9.293 -12.279 -15.996 1.00 95.56 112 VAL A C 1
ATOM 849 O O . VAL A 1 112 ? 10.403 -12.826 -16.003 1.00 95.56 112 VAL A O 1
ATOM 852 N N . ASP A 1 113 ? 8.788 -11.650 -17.054 1.00 91.88 113 ASP A N 1
ATOM 853 C CA . ASP A 1 113 ? 9.338 -11.714 -18.414 1.00 91.88 113 ASP A CA 1
ATOM 854 C C . ASP A 1 113 ? 9.846 -10.356 -18.938 1.00 91.88 113 ASP A C 1
ATOM 856 O O . ASP A 1 113 ? 10.758 -10.325 -19.771 1.00 91.88 113 ASP A O 1
ATOM 860 N N . ARG A 1 114 ? 9.385 -9.242 -18.353 1.00 91.75 114 ARG A N 1
ATOM 861 C CA . ARG A 1 114 ? 9.593 -7.851 -18.800 1.00 91.75 114 ARG A CA 1
ATOM 862 C C . ARG A 1 114 ? 8.961 -7.567 -20.159 1.00 91.75 114 ARG A C 1
ATOM 864 O O . ARG A 1 114 ? 9.484 -6.744 -20.912 1.00 91.75 114 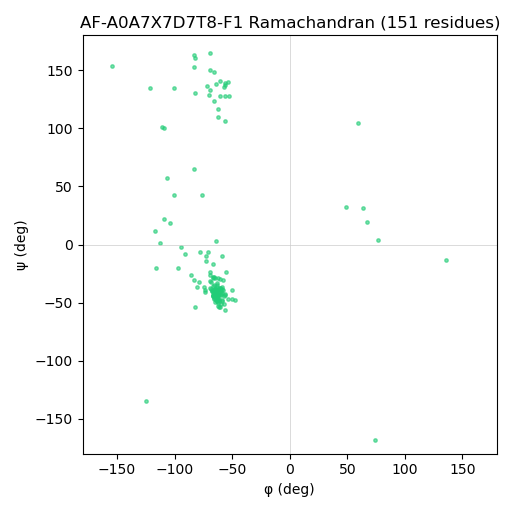ARG A O 1
ATOM 871 N N . GLU A 1 115 ? 7.862 -8.244 -20.466 1.00 88.38 115 GLU A N 1
ATOM 872 C CA . GLU A 1 115 ? 7.053 -7.980 -21.648 1.00 88.38 115 GLU A CA 1
ATOM 873 C C . GLU A 1 115 ? 6.060 -6.833 -21.415 1.00 88.38 115 GLU A C 1
ATOM 875 O O . GLU A 1 115 ? 5.631 -6.551 -20.294 1.00 88.38 115 GLU A O 1
ATOM 880 N N . GLY A 1 116 ? 5.703 -6.154 -22.508 1.00 88.75 116 GLY A N 1
ATOM 881 C CA . GLY A 1 116 ? 4.791 -5.013 -22.490 1.00 88.75 116 GLY A CA 1
ATOM 882 C C . GLY A 1 116 ? 5.399 -3.724 -21.938 1.00 88.75 116 GLY A C 1
ATOM 883 O O . GLY A 1 116 ? 6.617 -3.582 -21.777 1.00 88.75 116 GLY A O 1
ATOM 884 N N . ASP A 1 117 ? 4.519 -2.760 -21.683 1.00 93.12 117 ASP A N 1
ATOM 885 C CA . ASP A 1 117 ? 4.908 -1.469 -21.134 1.00 93.12 117 ASP A CA 1
ATOM 886 C C . ASP A 1 117 ? 5.304 -1.610 -19.666 1.00 93.12 117 ASP A C 1
ATOM 888 O O . ASP A 1 117 ? 4.652 -2.286 -18.865 1.00 93.12 117 ASP A O 1
ATOM 892 N N . ARG A 1 118 ? 6.400 -0.947 -19.297 1.00 94.44 118 ARG A N 1
ATOM 893 C CA . ARG A 1 118 ? 6.813 -0.869 -17.899 1.00 94.44 118 ARG A CA 1
ATOM 894 C C . ARG A 1 118 ? 5.738 -0.101 -17.108 1.00 94.44 118 ARG A C 1
ATOM 896 O O . ARG A 1 118 ? 5.290 0.937 -17.592 1.00 94.44 118 ARG A O 1
ATOM 903 N N . PRO A 1 119 ? 5.367 -0.535 -15.889 1.00 96.44 119 PRO A N 1
ATOM 904 C CA . PRO A 1 119 ? 4.270 0.060 -15.121 1.00 96.44 119 PRO A CA 1
ATOM 905 C C . PRO A 1 119 ? 4.634 1.411 -14.465 1.00 96.44 119 PRO A C 1
ATOM 907 O O . PRO A 1 119 ? 4.287 1.642 -13.311 1.00 96.44 119 PRO A O 1
ATOM 910 N N . ASP A 1 120 ? 5.336 2.301 -15.176 1.00 97.12 120 ASP A N 1
ATOM 911 C CA . ASP A 1 120 ? 5.801 3.597 -14.661 1.00 97.12 120 ASP A CA 1
ATOM 912 C C . ASP A 1 120 ? 4.609 4.484 -14.264 1.00 97.12 120 ASP A C 1
ATOM 914 O O . ASP A 1 120 ? 4.544 4.951 -13.130 1.00 97.12 120 ASP A O 1
ATOM 918 N N . GLU A 1 121 ? 3.622 4.646 -15.153 1.00 96.88 121 GLU A N 1
ATOM 919 C CA . GLU A 1 121 ? 2.438 5.487 -14.900 1.00 96.88 121 GLU A CA 1
ATOM 920 C C . GLU A 1 121 ? 1.591 4.967 -13.731 1.00 96.88 121 GLU A C 1
ATOM 922 O O . GLU A 1 121 ? 1.128 5.742 -12.897 1.00 96.88 121 GLU A O 1
ATOM 927 N N . ALA A 1 122 ? 1.421 3.644 -13.639 1.00 96.88 122 ALA A N 1
ATOM 928 C CA . ALA A 1 122 ? 0.669 3.021 -12.555 1.00 96.88 122 ALA A CA 1
ATOM 929 C C . ALA A 1 122 ? 1.390 3.164 -11.204 1.00 96.88 122 ALA A C 1
ATOM 931 O O . ALA A 1 122 ? 0.741 3.385 -10.183 1.00 96.88 122 ALA A O 1
ATOM 932 N N . ILE A 1 123 ? 2.725 3.060 -11.191 1.00 97.81 123 ILE A N 1
ATOM 933 C CA . ILE A 1 123 ? 3.526 3.299 -9.986 1.00 97.81 123 ILE A CA 1
ATOM 934 C C . ILE A 1 123 ? 3.430 4.761 -9.559 1.00 97.81 123 ILE A C 1
ATOM 936 O O . ILE A 1 123 ? 3.221 5.008 -8.373 1.00 97.81 123 ILE A O 1
ATOM 940 N N . ASP A 1 124 ? 3.563 5.705 -10.491 1.00 97.75 124 ASP A N 1
ATOM 941 C CA . ASP A 1 124 ? 3.507 7.138 -10.190 1.00 97.75 124 ASP A CA 1
ATOM 942 C C . ASP A 1 124 ? 2.128 7.505 -9.599 1.00 97.75 124 ASP A C 1
ATOM 944 O O . ASP A 1 124 ? 2.061 8.054 -8.500 1.00 97.75 124 ASP A O 1
ATOM 948 N N . ALA A 1 125 ? 1.030 7.076 -10.235 1.00 96.31 125 ALA A N 1
ATOM 949 C CA . ALA A 1 125 ? -0.332 7.349 -9.763 1.00 96.31 125 ALA A CA 1
ATOM 950 C C . ALA A 1 125 ? -0.611 6.796 -8.352 1.00 96.31 125 ALA A C 1
ATOM 952 O O . ALA A 1 125 ? -1.044 7.533 -7.465 1.00 96.31 125 ALA A O 1
ATOM 953 N N . VAL A 1 126 ? -0.319 5.513 -8.113 1.00 96.56 126 VAL A N 1
ATOM 954 C CA . VAL A 1 126 ? -0.555 4.879 -6.802 1.00 96.56 126 VAL A CA 1
ATOM 955 C C . VAL A 1 126 ? 0.362 5.466 -5.728 1.00 96.56 126 VAL A C 1
ATOM 957 O O . VAL A 1 126 ? -0.050 5.631 -4.582 1.00 96.56 126 VAL A O 1
ATOM 960 N N . THR A 1 127 ? 1.604 5.815 -6.075 1.00 96.62 127 THR A N 1
ATOM 961 C CA . THR A 1 127 ? 2.536 6.453 -5.133 1.00 96.62 127 THR A CA 1
ATOM 962 C C . THR A 1 127 ? 2.017 7.824 -4.706 1.00 96.62 127 THR A C 1
ATOM 964 O O . THR A 1 127 ? 2.039 8.129 -3.511 1.00 96.62 127 THR A O 1
ATOM 967 N N . ASP A 1 128 ? 1.510 8.630 -5.638 1.00 95.75 128 ASP A N 1
ATOM 968 C CA . ASP A 1 128 ? 0.953 9.954 -5.349 1.00 95.75 128 ASP A CA 1
ATOM 969 C C . ASP A 1 128 ? -0.326 9.862 -4.502 1.00 95.75 128 ASP A C 1
ATOM 971 O O . AS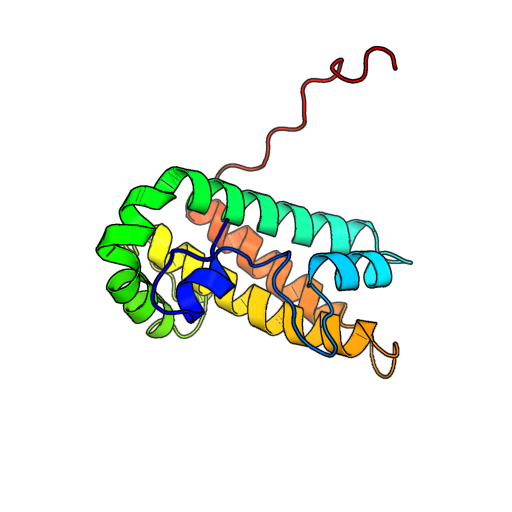P A 1 128 ? -0.464 10.569 -3.493 1.00 95.75 128 ASP A O 1
ATOM 975 N N . HIS A 1 129 ? -1.231 8.942 -4.850 1.00 94.25 129 HIS A N 1
ATOM 976 C CA . HIS A 1 129 ? -2.459 8.675 -4.096 1.00 94.25 129 HIS A CA 1
ATOM 977 C C . HIS A 1 129 ? -2.161 8.222 -2.663 1.00 94.25 129 HIS A C 1
ATOM 979 O O . HIS A 1 129 ? -2.613 8.848 -1.698 1.00 94.25 129 HIS A O 1
ATOM 985 N N . ALA A 1 130 ? -1.336 7.185 -2.502 1.00 94.62 130 ALA A N 1
ATOM 986 C CA . ALA A 1 130 ? -0.974 6.654 -1.194 1.00 94.62 130 ALA A CA 1
ATOM 987 C C . ALA A 1 130 ? -0.202 7.681 -0.352 1.00 94.62 130 ALA A C 1
ATOM 989 O O . ALA A 1 130 ? -0.464 7.812 0.842 1.00 94.62 130 ALA A O 1
ATOM 990 N N . THR A 1 131 ? 0.703 8.461 -0.952 1.00 94.69 131 THR A N 1
ATOM 991 C CA . THR A 1 131 ? 1.407 9.548 -0.248 1.00 94.69 131 THR A CA 1
ATOM 992 C C . THR A 1 131 ? 0.422 10.570 0.310 1.00 94.69 131 THR A C 1
ATOM 994 O O . THR A 1 131 ? 0.499 10.934 1.486 1.00 94.69 131 THR A O 1
ATOM 997 N N . THR A 1 132 ? -0.531 11.004 -0.512 1.00 93.06 132 THR A N 1
ATOM 998 C CA . THR A 1 132 ? -1.545 11.992 -0.128 1.00 93.06 132 THR A CA 1
ATOM 999 C C . THR A 1 132 ? -2.427 11.459 0.999 1.00 93.06 132 THR A C 1
ATOM 1001 O O . THR A 1 132 ? -2.616 12.137 2.015 1.00 93.06 132 THR A O 1
ATOM 1004 N N . ALA A 1 133 ? -2.904 10.220 0.869 1.00 92.56 133 ALA A N 1
ATOM 1005 C CA . ALA A 1 133 ? -3.743 9.580 1.870 1.00 92.56 133 ALA A CA 1
ATOM 1006 C C . ALA A 1 133 ? -3.003 9.394 3.207 1.00 92.56 133 ALA A C 1
ATOM 1008 O O . ALA A 1 133 ? -3.509 9.812 4.248 1.00 92.56 133 ALA A O 1
ATOM 1009 N N . LEU A 1 134 ? -1.777 8.857 3.196 1.00 93.38 134 LEU A N 1
ATOM 1010 C CA . LEU A 1 134 ? -0.985 8.648 4.416 1.00 93.38 134 LEU A CA 1
ATOM 1011 C C . LEU A 1 134 ? -0.641 9.958 5.132 1.00 93.38 134 LEU A C 1
ATOM 1013 O O . LEU A 1 134 ? -0.662 10.006 6.363 1.00 93.38 134 LEU A O 1
ATOM 1017 N N . ASN A 1 135 ? -0.347 11.021 4.381 1.00 92.88 135 ASN A N 1
ATOM 1018 C CA . ASN A 1 135 ? -0.048 12.329 4.960 1.00 92.88 135 ASN A CA 1
ATOM 1019 C C . ASN A 1 135 ? -1.278 12.941 5.637 1.00 92.88 135 ASN A C 1
ATOM 1021 O O . ASN A 1 135 ? -1.158 13.486 6.733 1.00 92.88 135 ASN A O 1
ATOM 1025 N N . ARG A 1 136 ? -2.464 12.802 5.034 1.00 91.12 136 ARG A N 1
ATOM 1026 C CA . ARG A 1 136 ? -3.723 13.242 5.651 1.00 91.12 136 ARG A CA 1
ATOM 1027 C C . ARG A 1 136 ? -4.057 12.453 6.918 1.00 91.12 136 ARG A C 1
ATOM 1029 O O . ARG A 1 136 ? -4.497 13.043 7.896 1.00 91.12 136 ARG A O 1
ATOM 1036 N N . LEU A 1 137 ? -3.783 11.149 6.920 1.00 91.94 137 LEU A N 1
ATOM 1037 C CA . LEU A 1 137 ? -3.949 10.278 8.090 1.00 91.94 137 LEU A CA 1
ATOM 1038 C C . LEU A 1 137 ? -2.906 10.535 9.194 1.00 91.94 137 LEU A C 1
ATOM 1040 O O . LEU A 1 137 ? -2.982 9.928 10.260 1.00 91.94 137 LEU A O 1
ATOM 1044 N N . GLY A 1 138 ? -1.908 11.392 8.950 1.00 92.25 138 GLY A N 1
ATOM 1045 C CA . GLY A 1 138 ? -0.842 11.680 9.910 1.00 92.25 138 GLY A CA 1
ATOM 1046 C C . GLY A 1 138 ? 0.090 10.494 10.176 1.00 92.25 138 GLY A C 1
ATOM 1047 O O . GLY A 1 138 ? 0.787 10.478 11.191 1.00 92.25 138 GLY A O 1
ATOM 1048 N N . VAL A 1 139 ? 0.120 9.496 9.285 1.00 92.38 139 VAL A N 1
ATOM 1049 C CA . VAL A 1 139 ? 1.027 8.349 9.407 1.00 92.38 139 VAL A CA 1
ATOM 1050 C C . VAL A 1 139 ? 2.455 8.865 9.241 1.00 92.38 139 VAL A C 1
ATOM 1052 O O . VAL A 1 139 ? 2.745 9.489 8.222 1.00 92.38 139 VAL A O 1
ATOM 1055 N N . PRO A 1 140 ? 3.373 8.647 10.194 1.00 87.50 140 PRO A N 1
ATOM 1056 C CA . PRO A 1 140 ? 4.704 9.235 10.120 1.00 87.50 140 PRO A CA 1
ATOM 1057 C C . PRO A 1 140 ? 5.498 8.676 8.938 1.00 87.50 140 PRO A C 1
ATOM 1059 O O . PRO A 1 140 ? 5.339 7.519 8.543 1.00 87.50 140 PRO A O 1
ATOM 1062 N N . GLU A 1 141 ? 6.375 9.501 8.371 1.00 83.75 141 GLU A N 1
ATOM 1063 C CA . GLU A 1 141 ? 7.441 9.007 7.503 1.00 83.75 141 GLU A CA 1
ATOM 1064 C C . GLU A 1 141 ? 8.466 8.218 8.320 1.00 83.75 141 GLU A C 1
ATOM 1066 O O . GLU A 1 141 ? 8.685 8.484 9.506 1.00 83.75 141 GLU A O 1
ATOM 1071 N N . GLU A 1 142 ? 9.109 7.237 7.687 1.00 67.94 142 GLU A N 1
ATOM 1072 C CA . GLU A 1 142 ? 10.231 6.546 8.312 1.00 67.94 142 GLU A CA 1
ATOM 1073 C C . GLU A 1 142 ? 11.346 7.565 8.563 1.00 67.94 142 GLU A C 1
ATOM 1075 O O . GLU A 1 142 ? 11.899 8.151 7.628 1.00 67.94 142 GLU A O 1
ATOM 1080 N N . ALA A 1 143 ? 11.675 7.792 9.836 1.00 60.38 143 ALA A N 1
ATOM 1081 C CA . ALA A 1 143 ? 12.789 8.657 10.178 1.00 60.38 143 ALA A CA 1
ATOM 1082 C C . ALA A 1 143 ? 14.066 8.060 9.566 1.00 60.38 143 ALA A C 1
ATOM 1084 O O . ALA A 1 143 ? 14.355 6.880 9.802 1.00 60.38 143 ALA A O 1
ATOM 1085 N N . PRO A 1 144 ? 14.856 8.834 8.797 1.00 58.16 144 PRO A N 1
ATOM 1086 C CA . PRO A 1 144 ? 16.123 8.330 8.304 1.00 58.16 144 PRO A CA 1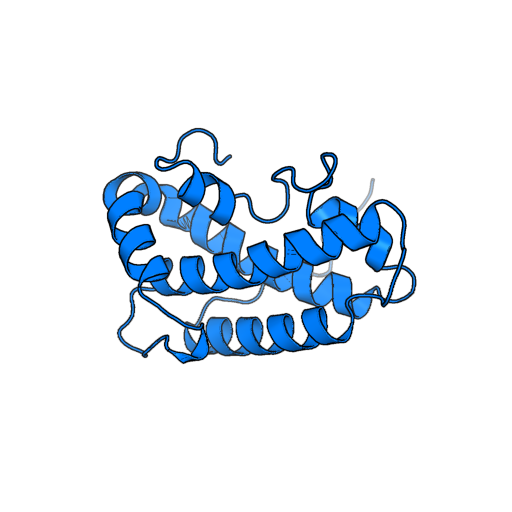
ATOM 1087 C C . PRO A 1 144 ? 16.958 7.873 9.506 1.00 58.16 144 PRO A C 1
ATOM 1089 O O . PRO A 1 144 ? 16.989 8.577 10.525 1.00 58.16 144 PRO A O 1
ATOM 1092 N N . PRO A 1 145 ? 17.633 6.710 9.425 1.00 55.06 145 PRO A N 1
ATOM 1093 C CA . PRO A 1 145 ? 18.459 6.248 10.526 1.00 55.06 145 PRO A CA 1
ATOM 1094 C C . PRO A 1 145 ? 19.457 7.355 10.894 1.00 55.06 145 PRO A C 1
ATOM 1096 O O . PRO A 1 145 ? 19.979 8.029 9.994 1.00 55.06 145 PRO A O 1
ATOM 1099 N N . PRO A 1 146 ? 19.722 7.581 12.194 1.00 51.75 146 PRO A N 1
ATOM 1100 C CA . PRO A 1 146 ? 20.570 8.678 12.631 1.00 51.75 146 PRO A CA 1
ATOM 1101 C C . PRO A 1 146 ? 21.914 8.634 11.894 1.00 51.75 146 PRO A C 1
ATOM 1103 O O . PRO A 1 146 ? 22.588 7.597 11.841 1.00 51.75 146 PRO A O 1
ATOM 1106 N N . ARG A 1 147 ? 22.293 9.769 11.287 1.00 53.50 147 ARG A N 1
ATOM 1107 C CA . ARG A 1 147 ? 23.572 9.928 10.580 1.00 53.50 147 ARG A CA 1
ATOM 1108 C C . ARG A 1 147 ? 24.708 9.596 11.556 1.00 53.50 147 ARG A C 1
ATOM 1110 O O . ARG A 1 147 ? 24.982 10.372 12.462 1.00 53.50 147 ARG A O 1
ATOM 1117 N N . GLY A 1 148 ? 25.336 8.431 11.381 1.00 56.78 148 GLY A N 1
ATOM 1118 C CA . GLY A 1 148 ? 26.406 7.931 12.258 1.00 56.78 148 GLY A CA 1
ATOM 1119 C C . GLY A 1 148 ? 26.294 6.455 12.655 1.00 56.78 148 GLY A C 1
ATOM 1120 O O . GLY A 1 148 ? 27.282 5.885 13.103 1.00 56.78 148 GLY A O 1
ATOM 1121 N N . ALA A 1 149 ? 25.149 5.797 12.430 1.00 53.62 149 ALA A N 1
ATOM 1122 C CA . ALA A 1 149 ? 24.981 4.370 12.745 1.00 53.62 149 ALA A CA 1
ATOM 1123 C C . ALA A 1 149 ? 25.723 3.409 11.786 1.00 53.62 149 ALA A C 1
ATOM 1125 O O . ALA A 1 149 ? 25.851 2.223 12.074 1.00 53.62 149 ALA A O 1
ATOM 1126 N N . ARG A 1 150 ? 26.273 3.903 10.665 1.00 54.25 150 ARG A N 1
ATOM 1127 C CA . ARG A 1 150 ? 27.241 3.154 9.840 1.00 54.25 150 ARG A CA 1
ATOM 1128 C C . ARG A 1 150 ? 28.646 3.299 10.430 1.00 54.25 150 ARG A C 1
ATOM 1130 O O . ARG A 1 150 ? 29.525 3.918 9.838 1.00 54.25 150 ARG A O 1
ATOM 1137 N N . GLY A 1 151 ? 28.830 2.767 11.632 1.00 53.75 151 GLY A N 1
ATOM 1138 C CA . GLY A 1 151 ? 30.118 2.673 12.305 1.00 53.75 151 GLY A CA 1
ATOM 1139 C C . GLY A 1 151 ? 30.595 1.225 12.357 1.00 53.75 151 GLY A C 1
ATOM 1140 O O . GLY A 1 151 ? 30.177 0.495 13.241 1.00 53.75 151 GLY A O 1
ATOM 1141 N N . ARG A 1 152 ? 31.507 0.873 11.440 1.00 49.91 152 ARG A N 1
ATOM 1142 C CA . ARG A 1 152 ? 32.405 -0.303 11.435 1.00 49.91 152 ARG A CA 1
ATOM 1143 C C . ARG A 1 152 ? 31.761 -1.701 11.468 1.00 49.91 152 ARG A C 1
ATOM 1145 O O . ARG A 1 152 ? 31.412 -2.217 12.524 1.00 49.91 152 ARG A O 1
ATOM 1152 N N . GLY A 1 153 ? 31.790 -2.344 10.304 1.00 44.44 153 GLY A N 1
ATOM 1153 C CA . GLY A 1 153 ? 31.979 -3.783 10.125 1.00 44.44 153 GLY A CA 1
ATOM 1154 C C . GLY A 1 153 ? 32.958 -3.973 8.981 1.00 44.44 153 GLY A C 1
ATOM 1155 O O . GLY A 1 153 ? 32.693 -3.347 7.931 1.00 44.44 153 GLY A O 1
#

pLDDT: mean 89.73, std 12.62, range [44.44, 97.81]

Solvent-accessible surface area (backbone atoms only — not comparable to full-atom values): 8721 Å² total; per-residue (Å²): 139,34,96,82,39,62,49,66,67,55,17,48,52,61,33,54,49,68,47,65,48,48,95,63,32,14,31,51,61,17,36,64,57,54,24,68,91,38,50,67,63,39,50,52,48,55,48,53,52,49,36,51,41,51,54,49,63,76,41,47,68,54,46,63,73,48,26,55,63,38,48,52,57,17,70,71,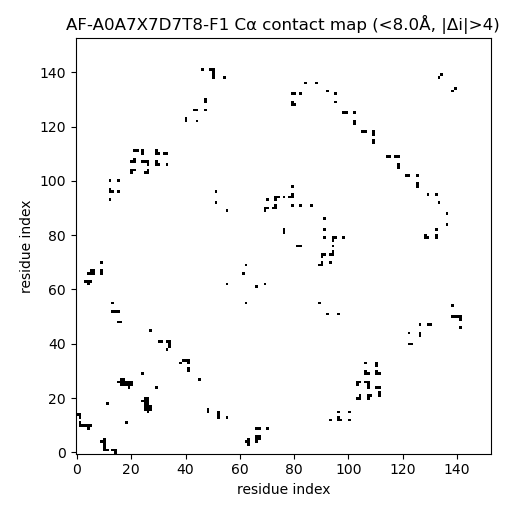48,92,46,67,84,67,59,53,95,84,55,54,69,69,26,51,49,48,33,42,32,49,55,53,48,57,49,32,45,55,45,12,51,34,49,75,78,63,61,77,79,76,65,57,69,61,50,52,53,52,43,55,50,47,52,52,48,39,56,75,71,63,55,67,75,78,75,75,76,68,93,70,76,88,66,86,133

Secondary structure (DSSP, 8-state):
--TT-SSHHHHHHHSTTTS--GGG--HHHHHHHHTTT-HHHHHHHHHHHHHHHHHHHHTHHHHHHTHHHHHHHHHT-S-GGG--TTS-HHHHHHHHHHHHHHHHHHHHHHHHH--SS-SHHHHHHHHHHHHHHHHHTTPPPPPPPPTT-----

Mean predicted aligned error: 5.48 Å

Sequence (153 aa):
MAAALDPVRLAELVDLAERPRVDGWSLRAALCRYAQPQPERAGALLSLIRRIEATFAQNLAELRSDGPDLLRQAEDLRSPEDIADDIPLLVALMAISAEIDALGTNVAAWAVDREGDRPDEAIDAVTDHATTALNRLGVPEEAPPPRGARGRG

Foldseek 3Di:
DLPLFPPPLLSCLLCQAQQAAPPGDGLVNLLVLLVVVPVVLSVLLVQLNVLLNVVCVVCVVCCRVCVVVLLVLLVVDPALVSDDLPRDPSSSSSVLSVLSSVVSNVSRVCSPPVDDDHCPVSSVVSSVSSVVSCVSVVRDGDDDDPPPPPDDD